Protein AF-A0A1S9PEH9-F1 (afdb_monomer_lite)

Structure (mmCIF, N/CA/C/O backbone):
data_AF-A0A1S9PEH9-F1
#
_entry.id   AF-A0A1S9PEH9-F1
#
loop_
_atom_site.group_PDB
_atom_site.id
_atom_site.type_symbol
_atom_site.label_atom_id
_atom_site.label_alt_id
_atom_site.label_comp_id
_atom_site.label_asym_id
_atom_site.label_entity_id
_atom_site.label_seq_id
_atom_site.pdbx_PDB_ins_code
_atom_site.Cartn_x
_atom_site.Cartn_y
_atom_site.Cartn_z
_atom_site.occupancy
_atom_site.B_iso_or_equiv
_atom_site.auth_seq_id
_atom_site.auth_comp_id
_atom_site.auth_asym_id
_atom_site.auth_atom_id
_atom_site.pdbx_PDB_model_num
ATOM 1 N N . MET A 1 1 ? -4.574 -11.386 -1.049 1.00 70.62 1 MET A N 1
ATOM 2 C CA . MET A 1 1 ? -3.327 -10.621 -1.245 1.00 70.62 1 MET A CA 1
ATOM 3 C C . MET A 1 1 ? -3.748 -9.312 -1.865 1.00 70.62 1 MET A C 1
ATOM 5 O O . MET A 1 1 ? -4.206 -9.324 -3.001 1.00 70.62 1 MET A O 1
ATOM 9 N N . GLU A 1 2 ? -3.696 -8.238 -1.086 1.00 91.12 2 GLU A N 1
ATOM 10 C CA . GLU A 1 2 ? -4.211 -6.932 -1.500 1.00 91.12 2 GLU A CA 1
ATOM 11 C C . GLU A 1 2 ? -3.233 -6.222 -2.440 1.00 91.12 2 GLU A C 1
ATOM 13 O O . GLU A 1 2 ? -2.012 -6.352 -2.300 1.00 91.12 2 GLU A O 1
ATOM 18 N N . THR A 1 3 ? -3.768 -5.471 -3.404 1.00 95.25 3 THR A N 1
ATOM 19 C CA . THR A 1 3 ? -2.984 -4.613 -4.300 1.00 95.25 3 THR A CA 1
ATOM 20 C C . THR A 1 3 ? -3.263 -3.151 -3.981 1.00 95.25 3 THR A C 1
ATOM 22 O O . THR A 1 3 ? -4.401 -2.696 -4.054 1.00 95.25 3 THR A O 1
ATOM 25 N N . ILE A 1 4 ? -2.211 -2.405 -3.661 1.00 95.44 4 ILE A N 1
ATOM 26 C CA . ILE A 1 4 ? -2.264 -0.978 -3.361 1.00 95.44 4 ILE A CA 1
ATOM 27 C C . ILE A 1 4 ? -1.641 -0.235 -4.537 1.00 95.44 4 ILE A C 1
ATOM 29 O O . ILE A 1 4 ? -0.478 -0.449 -4.882 1.00 95.44 4 ILE A O 1
ATOM 33 N N . THR A 1 5 ? -2.416 0.651 -5.158 1.00 96.50 5 THR A N 1
ATOM 34 C CA . THR A 1 5 ? -1.903 1.529 -6.213 1.00 96.50 5 THR A CA 1
ATOM 35 C C . THR A 1 5 ? -1.215 2.740 -5.593 1.00 96.50 5 THR A C 1
ATOM 37 O O . THR A 1 5 ? -1.794 3.421 -4.748 1.00 96.50 5 THR A O 1
ATOM 40 N N . VAL A 1 6 ? 0.013 3.021 -6.021 1.00 95.25 6 VAL A N 1
ATOM 41 C CA . VAL A 1 6 ? 0.840 4.118 -5.512 1.00 95.25 6 VAL A CA 1
ATOM 42 C C . VAL A 1 6 ? 1.339 5.002 -6.650 1.00 95.25 6 VAL A C 1
ATOM 44 O O . VAL A 1 6 ? 1.468 4.566 -7.792 1.00 95.25 6 VAL A O 1
ATOM 47 N N . ASN A 1 7 ? 1.634 6.264 -6.345 1.00 93.19 7 ASN A N 1
ATOM 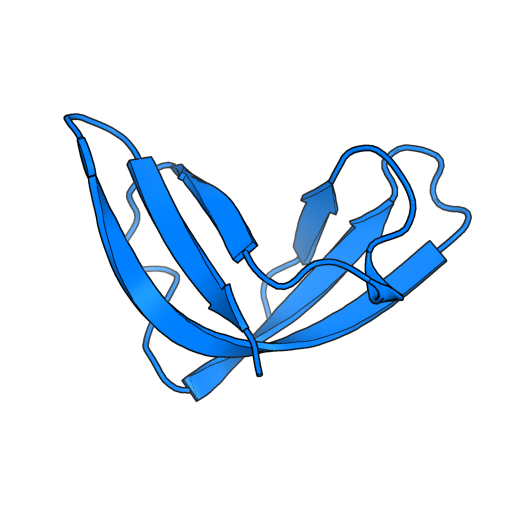48 C CA . ASN A 1 7 ? 2.226 7.177 -7.319 1.00 93.19 7 ASN A CA 1
ATOM 49 C C . ASN A 1 7 ? 3.753 7.029 -7.322 1.00 93.19 7 ASN A C 1
ATOM 51 O O . ASN A 1 7 ? 4.389 7.255 -6.293 1.00 93.19 7 ASN A O 1
ATOM 55 N N . GLY A 1 8 ? 4.333 6.718 -8.484 1.00 90.19 8 GLY A N 1
ATOM 56 C CA . GLY A 1 8 ? 5.778 6.545 -8.659 1.00 90.19 8 GLY A CA 1
ATOM 57 C C . GLY A 1 8 ? 6.253 5.106 -8.445 1.00 90.19 8 GLY A C 1
ATOM 58 O O . GLY A 1 8 ? 5.457 4.171 -8.416 1.00 90.19 8 GLY A O 1
ATOM 59 N N . ASP A 1 9 ? 7.569 4.932 -8.311 1.00 93.06 9 ASP A N 1
ATOM 60 C CA . ASP A 1 9 ? 8.191 3.612 -8.185 1.00 93.06 9 ASP A CA 1
ATOM 61 C C . ASP A 1 9 ? 7.957 3.002 -6.784 1.00 93.06 9 ASP A C 1
ATOM 63 O O . ASP A 1 9 ? 8.434 3.554 -5.784 1.00 93.06 9 ASP A O 1
ATOM 67 N N . PRO A 1 10 ? 7.264 1.852 -6.676 1.00 95.69 10 PRO A N 1
ATOM 68 C CA . PRO A 1 10 ? 6.962 1.232 -5.395 1.00 95.69 10 PRO A CA 1
ATOM 69 C C . PRO A 1 10 ? 8.170 0.542 -4.732 1.00 95.69 10 PRO A C 1
ATOM 71 O O . PRO A 1 10 ? 8.111 0.247 -3.537 1.00 95.69 10 PRO A O 1
ATOM 74 N N . HIS A 1 11 ? 9.274 0.282 -5.449 1.00 94.81 11 HIS A N 1
ATOM 75 C CA . HIS A 1 11 ? 10.433 -0.437 -4.892 1.00 94.81 11 HIS A CA 1
ATOM 76 C C . HIS A 1 11 ? 11.082 0.319 -3.725 1.00 94.81 11 HIS A C 1
ATOM 78 O O . HIS A 1 11 ? 11.439 -0.287 -2.712 1.00 94.81 11 HIS A O 1
ATOM 84 N N . GLY A 1 12 ? 11.181 1.646 -3.848 1.00 93.81 12 GLY A N 1
ATOM 85 C CA . GLY A 1 12 ? 11.773 2.526 -2.839 1.00 93.81 12 GLY A CA 1
ATOM 86 C C . GLY A 1 12 ? 10.830 2.933 -1.704 1.00 93.81 12 GLY A C 1
ATOM 87 O O . GLY A 1 12 ? 11.248 3.670 -0.814 1.00 93.81 12 GLY A O 1
ATOM 88 N N . MET A 1 13 ? 9.566 2.498 -1.719 1.00 94.12 13 MET A N 1
ATOM 89 C CA . MET A 1 13 ? 8.598 2.904 -0.701 1.00 94.12 13 MET A CA 1
ATOM 90 C C . MET A 1 13 ? 8.816 2.158 0.612 1.00 94.12 13 MET A C 1
ATOM 92 O O . MET A 1 13 ? 8.839 0.927 0.651 1.00 94.12 13 MET A O 1
ATOM 96 N N . THR A 1 14 ? 8.933 2.918 1.695 1.00 96.19 14 THR A N 1
ATOM 97 C CA . THR A 1 14 ? 9.019 2.409 3.071 1.00 96.19 14 THR A CA 1
ATOM 98 C C . THR A 1 14 ? 7.701 2.549 3.825 1.00 96.19 14 THR A C 1
ATOM 100 O O . THR A 1 14 ? 7.512 1.889 4.839 1.00 96.19 14 THR A O 1
ATOM 103 N N . ALA A 1 15 ? 6.776 3.379 3.333 1.00 95.94 15 ALA A N 1
ATOM 104 C CA . ALA A 1 15 ? 5.444 3.518 3.900 1.00 95.94 15 ALA A CA 1
ATOM 105 C C . ALA A 1 15 ? 4.419 3.991 2.860 1.00 95.94 15 ALA A C 1
ATOM 107 O O . ALA A 1 15 ? 4.772 4.688 1.904 1.00 95.94 15 ALA A O 1
ATOM 108 N N . VAL A 1 16 ? 3.148 3.639 3.063 1.00 95.88 16 VAL A N 1
ATOM 109 C CA . VAL A 1 16 ? 2.006 4.141 2.280 1.00 95.88 16 VAL A CA 1
ATOM 110 C C . VAL A 1 16 ? 0.806 4.431 3.174 1.00 95.88 16 VAL A C 1
ATOM 112 O O . VAL A 1 16 ? 0.561 3.746 4.163 1.00 95.88 16 VAL A O 1
ATOM 115 N N . TRP A 1 17 ? 0.015 5.425 2.779 1.00 95.56 17 TRP A N 1
ATOM 116 C CA . TRP A 1 17 ? -1.262 5.731 3.414 1.00 95.56 17 TRP A CA 1
ATOM 117 C C . TRP A 1 17 ? -2.396 4.994 2.709 1.00 95.56 17 TRP A C 1
ATOM 119 O O . TRP A 1 17 ? -2.573 5.153 1.500 1.00 95.56 17 TRP A O 1
ATOM 129 N N . VAL A 1 18 ? -3.203 4.255 3.463 1.00 95.12 18 VAL A N 1
ATOM 130 C CA . VAL A 1 18 ? -4.390 3.550 2.958 1.00 95.12 18 VAL A CA 1
ATOM 131 C C . VAL A 1 18 ? -5.625 3.912 3.787 1.00 95.12 18 VAL A C 1
ATOM 133 O O . VAL A 1 18 ? -5.484 4.336 4.935 1.00 95.12 18 VAL A O 1
ATOM 136 N N . PRO A 1 19 ? -6.845 3.772 3.244 1.00 95.75 19 PRO A N 1
ATOM 137 C CA . PRO A 1 19 ? -8.061 3.910 4.038 1.00 95.75 19 PRO A CA 1
ATOM 138 C C . PRO A 1 19 ? -8.096 2.912 5.199 1.00 95.75 19 PRO A C 1
ATOM 140 O O . PRO A 1 19 ? -7.673 1.759 5.044 1.00 95.75 19 PRO A O 1
ATOM 143 N N . LYS A 1 20 ? -8.641 3.337 6.345 1.00 95.06 20 LYS A N 1
ATOM 144 C CA . LYS A 1 20 ? -8.893 2.421 7.460 1.00 95.06 20 LYS A CA 1
ATOM 145 C C . LYS A 1 20 ? -9.799 1.280 7.015 1.00 95.06 20 LYS A C 1
ATOM 147 O O . LYS A 1 20 ? -10.851 1.491 6.418 1.00 95.06 20 LYS A O 1
ATOM 152 N N . SER A 1 21 ? -9.355 0.064 7.288 1.00 93.44 21 SER A N 1
ATOM 153 C CA . SER A 1 21 ? -10.073 -1.173 6.998 1.00 93.44 21 SER A CA 1
ATOM 154 C C . SER A 1 21 ? -9.504 -2.313 7.837 1.00 93.44 21 SER A C 1
ATOM 156 O O . SER A 1 21 ? -8.383 -2.204 8.339 1.00 93.44 21 SER A O 1
ATOM 158 N N . ASP A 1 22 ? -10.255 -3.409 7.926 1.00 91.19 22 ASP A N 1
ATOM 159 C CA . ASP A 1 22 ? -9.835 -4.661 8.572 1.00 91.19 22 ASP A CA 1
ATOM 160 C C . ASP A 1 22 ? -9.045 -5.575 7.609 1.00 91.19 22 ASP A C 1
ATOM 162 O O . ASP A 1 22 ? -8.923 -6.777 7.828 1.00 91.19 22 ASP A O 1
ATOM 166 N N . LEU A 1 23 ? -8.565 -5.027 6.486 1.00 92.06 23 LEU A N 1
ATOM 167 C CA . LEU A 1 23 ? -7.892 -5.784 5.423 1.00 92.06 23 LEU A CA 1
ATOM 168 C C . LEU A 1 23 ? -6.385 -5.925 5.639 1.00 92.06 23 LEU A C 1
ATOM 170 O O . LEU A 1 23 ? -5.766 -6.780 5.013 1.00 92.06 23 LEU A O 1
ATOM 174 N N . TYR A 1 24 ? -5.797 -5.072 6.477 1.00 94.00 24 TYR A N 1
ATOM 175 C CA . TYR A 1 24 ? -4.353 -4.977 6.647 1.00 94.00 24 TYR A CA 1
ATOM 176 C C . TYR A 1 24 ? -3.967 -5.306 8.079 1.00 94.00 24 TYR A C 1
ATOM 178 O O . TYR A 1 24 ? -4.424 -4.645 9.013 1.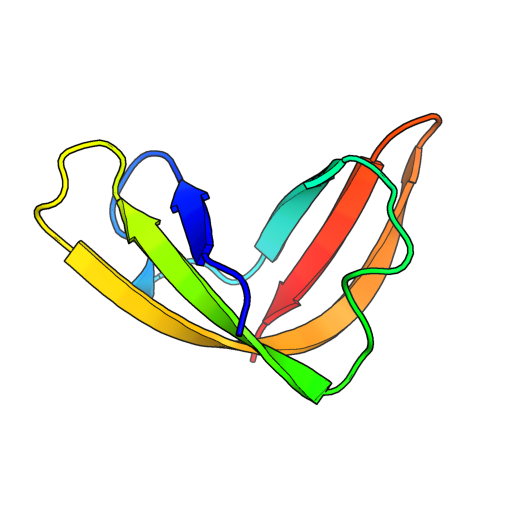00 94.00 24 TYR A O 1
ATOM 186 N N . HIS A 1 25 ? -3.079 -6.280 8.234 1.00 93.94 25 HIS A N 1
ATOM 187 C CA . HIS A 1 25 ? -2.485 -6.637 9.512 1.00 93.94 25 HIS A CA 1
ATOM 188 C C . HIS A 1 25 ? -0.962 -6.594 9.427 1.00 93.94 25 HIS A C 1
ATOM 190 O O . HIS A 1 25 ? -0.362 -6.655 8.349 1.00 93.94 25 HIS A O 1
ATOM 196 N N . ASP A 1 26 ? -0.326 -6.498 10.590 1.00 91.25 26 ASP A N 1
ATOM 197 C CA . ASP A 1 26 ? 1.119 -6.650 10.694 1.00 91.25 26 ASP A CA 1
ATOM 198 C C . ASP A 1 26 ? 1.536 -8.015 10.121 1.00 91.25 26 ASP A C 1
ATOM 200 O O . ASP A 1 26 ? 0.882 -9.033 10.353 1.00 91.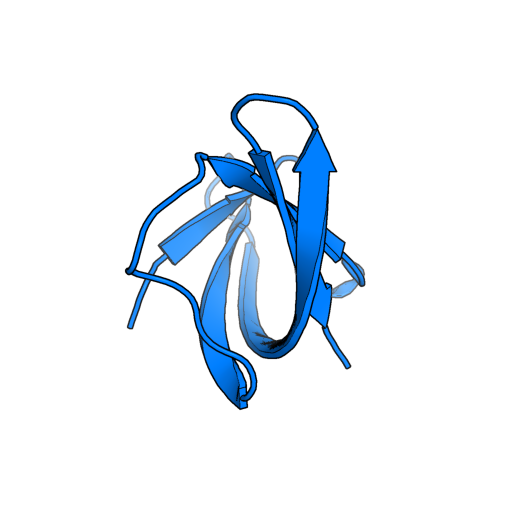25 26 ASP A O 1
ATOM 204 N N . HIS A 1 27 ? 2.642 -8.028 9.381 1.00 93.12 27 HIS A N 1
ATOM 205 C CA . HIS A 1 27 ? 3.199 -9.170 8.653 1.00 93.12 27 HIS A CA 1
ATOM 206 C C . HIS A 1 27 ? 2.400 -9.671 7.436 1.00 93.12 27 HIS A C 1
ATOM 208 O O . HIS A 1 27 ? 2.830 -10.639 6.804 1.00 93.12 27 HIS A O 1
ATOM 214 N N . ASP A 1 28 ? 1.312 -9.005 7.034 1.00 94.31 28 ASP A N 1
ATOM 215 C CA . ASP A 1 28 ? 0.640 -9.316 5.769 1.00 94.31 28 ASP A CA 1
ATOM 216 C C . ASP A 1 28 ? 1.496 -8.900 4.560 1.00 94.31 28 ASP A C 1
ATOM 218 O O . ASP A 1 28 ? 2.153 -7.855 4.551 1.00 94.31 28 ASP A O 1
ATOM 222 N N . SER A 1 29 ? 1.453 -9.703 3.493 1.00 95.06 29 SER A N 1
ATOM 2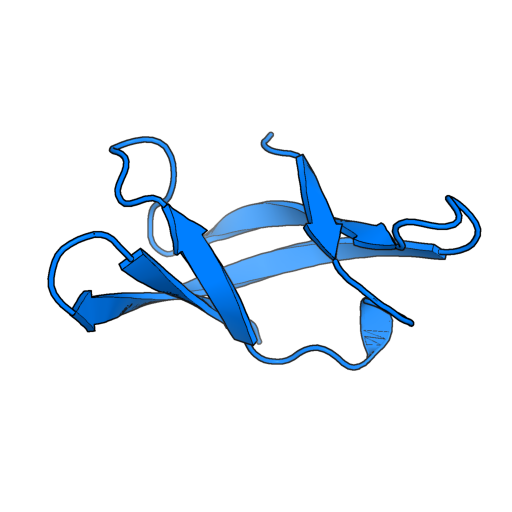23 C CA . SER A 1 29 ? 2.065 -9.352 2.209 1.00 95.06 29 SER A CA 1
ATOM 224 C C . SER A 1 29 ? 1.069 -8.618 1.311 1.00 95.06 29 SER A C 1
ATOM 226 O O . SER A 1 29 ? 0.003 -9.143 0.969 1.00 95.06 29 SER A O 1
ATOM 228 N N . VAL A 1 30 ? 1.461 -7.434 0.847 1.00 95.69 30 VAL A N 1
ATOM 229 C CA . VAL A 1 30 ? 0.708 -6.612 -0.107 1.00 95.69 30 VAL A CA 1
ATOM 230 C C . VAL A 1 30 ? 1.514 -6.399 -1.381 1.00 95.69 30 VAL A C 1
ATOM 232 O O . VAL A 1 30 ? 2.744 -6.355 -1.363 1.00 95.69 30 VAL A O 1
ATOM 235 N N . THR A 1 31 ? 0.826 -6.253 -2.508 1.00 97.00 31 THR A N 1
ATOM 236 C CA . THR A 1 31 ? 1.453 -5.822 -3.761 1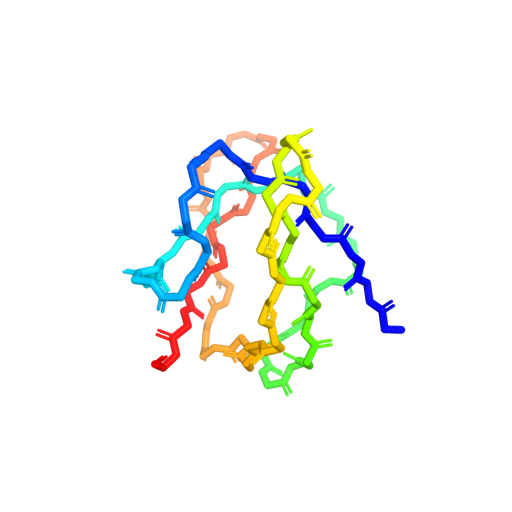.00 97.00 31 THR A CA 1
ATOM 237 C C . THR A 1 31 ? 1.314 -4.316 -3.883 1.00 97.00 31 THR A C 1
ATOM 239 O O . THR A 1 31 ? 0.201 -3.804 -3.953 1.00 97.00 31 THR A O 1
ATOM 242 N N . LEU A 1 32 ? 2.429 -3.600 -3.946 1.00 96.62 32 LEU A N 1
ATOM 243 C CA . LEU A 1 32 ? 2.438 -2.207 -4.361 1.00 96.62 32 LEU A CA 1
ATOM 244 C C . LEU A 1 32 ? 2.576 -2.149 -5.879 1.00 96.62 32 LEU A C 1
ATOM 246 O O . LEU A 1 32 ? 3.506 -2.732 -6.436 1.00 96.62 32 LEU A O 1
ATOM 250 N N . GLN A 1 33 ? 1.671 -1.441 -6.542 1.00 97.31 33 GLN A N 1
ATOM 251 C CA . GLN A 1 33 ? 1.683 -1.248 -7.988 1.00 97.31 33 GLN A CA 1
ATOM 252 C C . GLN A 1 33 ? 1.749 0.245 -8.310 1.00 97.31 33 GLN A C 1
ATOM 254 O O . GLN A 1 33 ? 0.958 1.027 -7.788 1.00 97.31 33 GLN A O 1
ATOM 259 N N . SER A 1 34 ? 2.676 0.642 -9.179 1.00 96.25 34 SER A N 1
ATOM 260 C CA . SER A 1 34 ? 2.719 2.007 -9.704 1.00 96.25 34 SER A CA 1
ATOM 261 C C . SER A 1 34 ? 1.448 2.306 -10.501 1.00 96.25 34 SER A C 1
ATOM 263 O O . SER A 1 34 ? 0.973 1.462 -11.261 1.00 96.25 34 SER A O 1
ATOM 265 N N . ALA A 1 35 ? 0.910 3.515 -10.365 1.00 94.31 35 ALA A N 1
ATOM 266 C CA . ALA A 1 35 ? -0.298 3.962 -11.059 1.00 94.31 35 ALA A CA 1
ATOM 267 C C . ALA A 1 35 ? -0.189 3.917 -12.597 1.00 94.31 35 ALA A C 1
ATOM 269 O O . ALA A 1 35 ? -1.202 3.786 -13.279 1.00 94.31 35 ALA A O 1
ATOM 270 N N . ASP A 1 36 ? 1.025 3.999 -13.147 1.00 92.62 36 ASP A N 1
ATOM 271 C CA . ASP A 1 36 ? 1.294 3.837 -14.585 1.00 92.62 36 ASP A CA 1
ATOM 272 C C . ASP A 1 36 ? 1.387 2.365 -15.034 1.00 92.62 36 ASP A C 1
ATOM 274 O O . ASP A 1 36 ? 1.514 2.084 -16.226 1.00 92.62 36 ASP A O 1
ATOM 278 N N . GLY A 1 37 ? 1.328 1.421 -14.090 1.00 91.38 37 GLY A N 1
ATOM 279 C CA . GLY A 1 37 ? 1.459 -0.013 -14.324 1.00 91.38 37 GLY A CA 1
ATOM 280 C C . GLY A 1 37 ? 2.872 -0.482 -14.685 1.00 91.38 37 GLY A C 1
ATOM 281 O O . GLY A 1 37 ? 3.049 -1.672 -14.941 1.00 91.38 37 GLY A O 1
ATOM 282 N N . ALA A 1 38 ? 3.877 0.400 -14.701 1.00 92.19 38 ALA A N 1
ATOM 283 C CA . ALA A 1 38 ? 5.234 0.066 -15.140 1.00 92.19 38 ALA A CA 1
ATOM 284 C C . ALA A 1 38 ? 6.015 -0.760 -14.107 1.00 92.19 38 ALA A C 1
ATOM 286 O O . ALA A 1 38 ? 6.903 -1.535 -14.466 1.00 92.19 38 ALA A O 1
ATOM 287 N N . HIS A 1 39 ? 5.678 -0.608 -12.825 1.00 94.88 39 HIS A N 1
ATOM 288 C CA . HIS A 1 39 ? 6.403 -1.219 -11.716 1.00 94.88 39 HIS A CA 1
ATOM 289 C C . HIS A 1 39 ? 5.451 -1.828 -10.689 1.00 94.88 39 HIS A C 1
ATOM 291 O O . HIS A 1 39 ? 4.403 -1.263 -10.375 1.00 94.88 39 HIS A O 1
ATOM 297 N N . SER A 1 40 ? 5.846 -2.967 -10.124 1.00 96.56 40 SER A N 1
ATOM 298 C CA . SER A 1 40 ? 5.155 -3.600 -9.003 1.00 96.56 40 SER A CA 1
ATOM 299 C C . SER A 1 40 ? 6.144 -4.326 -8.101 1.00 96.56 40 SER A C 1
ATOM 301 O O . SER A 1 40 ? 7.078 -4.947 -8.607 1.00 96.56 40 SER A O 1
ATOM 303 N N . VAL A 1 41 ? 5.906 -4.319 -6.793 1.00 97.00 41 VAL A N 1
ATOM 304 C CA . VAL A 1 41 ? 6.707 -5.063 -5.814 1.00 97.00 41 VAL A CA 1
ATOM 305 C C . VAL A 1 41 ? 5.806 -5.625 -4.719 1.00 97.00 41 VAL A C 1
ATOM 307 O O . VAL A 1 41 ? 4.836 -4.988 -4.316 1.00 97.00 41 VAL A O 1
ATOM 310 N N . VAL A 1 42 ? 6.123 -6.822 -4.230 1.00 96.94 42 VAL A N 1
ATOM 311 C CA . VAL A 1 42 ? 5.479 -7.383 -3.037 1.00 96.94 42 VAL A CA 1
ATOM 312 C C . VAL A 1 42 ? 6.260 -6.918 -1.814 1.00 96.94 42 VAL A C 1
ATOM 314 O O . VAL A 1 42 ? 7.477 -7.094 -1.762 1.00 96.94 42 VAL A O 1
ATOM 317 N N . LYS A 1 43 ? 5.569 -6.329 -0.839 1.00 95.38 43 LYS A N 1
ATOM 318 C CA . LYS A 1 43 ? 6.145 -5.903 0.438 1.00 95.38 43 LYS A CA 1
ATOM 319 C C . LYS A 1 43 ? 5.376 -6.514 1.597 1.00 95.38 43 LYS A C 1
ATOM 321 O O . LYS A 1 43 ? 4.164 -6.702 1.517 1.00 95.38 43 LYS A O 1
ATOM 326 N N . ASN A 1 44 ? 6.100 -6.805 2.670 1.00 96.31 44 ASN A N 1
ATOM 327 C CA . ASN A 1 44 ? 5.511 -7.238 3.927 1.00 96.31 44 ASN A CA 1
ATOM 328 C C . ASN A 1 44 ? 5.273 -6.012 4.796 1.00 96.31 44 ASN A C 1
ATOM 330 O O . ASN A 1 44 ? 6.172 -5.183 4.958 1.00 96.31 44 ASN A O 1
ATOM 334 N N . ILE A 1 45 ? 4.067 -5.898 5.338 1.00 96.44 45 ILE A N 1
ATOM 335 C CA . ILE A 1 45 ? 3.734 -4.867 6.310 1.00 96.44 45 ILE A CA 1
ATOM 336 C C . ILE A 1 45 ? 4.543 -5.159 7.575 1.00 96.44 45 ILE A C 1
ATOM 338 O O . ILE A 1 45 ? 4.345 -6.175 8.231 1.00 96.44 45 ILE A O 1
ATOM 342 N N . PHE A 1 46 ? 5.469 -4.271 7.911 1.00 96.50 46 PHE A N 1
ATOM 343 C CA . PHE A 1 46 ? 6.191 -4.297 9.176 1.00 96.50 46 PHE A CA 1
ATOM 344 C C . PHE A 1 46 ? 5.279 -3.862 10.325 1.00 96.50 46 PHE A C 1
ATOM 346 O O . PHE A 1 46 ? 5.303 -4.453 11.402 1.00 96.50 46 PHE A O 1
ATOM 353 N N . ARG A 1 47 ? 4.484 -2.811 10.091 1.00 95.88 47 ARG A N 1
ATOM 354 C CA . ARG A 1 47 ? 3.572 -2.250 11.086 1.00 95.88 47 ARG A CA 1
ATOM 355 C C . ARG A 1 47 ? 2.443 -1.453 10.440 1.00 95.88 47 ARG A C 1
ATOM 357 O O . ARG A 1 47 ? 2.692 -0.667 9.526 1.00 95.88 47 ARG A O 1
ATOM 364 N N . VAL A 1 48 ? 1.239 -1.576 10.988 1.00 96.06 48 VAL A N 1
ATOM 365 C CA . VAL A 1 48 ? 0.105 -0.677 10.740 1.00 96.06 48 VAL A CA 1
ATOM 366 C C . VAL A 1 48 ? 0.043 0.389 11.841 1.00 96.06 48 VAL A C 1
ATOM 368 O O . VAL A 1 48 ? 0.015 0.079 13.034 1.00 96.06 48 VAL A O 1
ATOM 371 N N . VAL A 1 49 ? 0.044 1.669 11.464 1.00 96.56 49 VAL A N 1
ATOM 372 C CA . VAL A 1 49 ? -0.009 2.810 12.398 1.00 96.56 49 VAL A CA 1
ATOM 373 C C . VAL A 1 49 ? -1.267 3.638 12.152 1.00 96.56 49 VAL A C 1
ATOM 375 O O . VAL A 1 49 ? -1.661 3.848 11.005 1.00 96.56 49 VAL A O 1
ATOM 378 N N . ASP A 1 50 ? -1.894 4.132 13.225 1.00 94.81 50 ASP A N 1
ATOM 379 C CA . ASP A 1 50 ? -3.010 5.078 13.120 1.00 94.81 50 ASP A CA 1
ATOM 380 C C . ASP A 1 50 ? -2.548 6.405 12.500 1.00 94.81 50 ASP A C 1
ATOM 382 O O . ASP A 1 50 ? -1.739 7.133 13.077 1.00 94.81 50 ASP A O 1
ATOM 386 N N . GLY A 1 51 ? -3.067 6.692 11.306 1.00 90.56 51 GLY A N 1
ATOM 387 C CA . GLY A 1 51 ? -2.757 7.862 10.495 1.00 90.56 51 GLY A CA 1
ATOM 388 C C . GLY A 1 51 ? -3.633 9.079 10.713 1.00 90.56 51 GLY A C 1
ATOM 389 O O . GLY A 1 51 ? -3.484 10.067 9.991 1.00 90.56 51 GLY A O 1
ATOM 390 N N . GLY A 1 52 ? -4.586 8.999 11.638 1.00 91.25 52 GLY A N 1
ATOM 391 C CA . GLY A 1 52 ? -5.642 9.988 11.814 1.00 91.25 52 GLY A CA 1
ATOM 392 C C . GLY A 1 52 ? -7.017 9.395 11.527 1.00 91.25 52 GLY A C 1
ATOM 393 O O . GLY A 1 52 ? -7.190 8.182 11.506 1.00 91.25 52 GLY A O 1
ATOM 394 N N . GLU A 1 53 ? -8.013 10.255 11.323 1.00 89.19 53 GLU A N 1
ATOM 395 C CA . GLU A 1 53 ? -9.434 9.876 11.385 1.00 89.19 53 GLU A CA 1
ATOM 396 C C . GLU A 1 53 ? -9.776 8.655 10.507 1.00 89.19 53 GLU A C 1
ATOM 398 O O . GLU A 1 53 ? -10.256 7.655 11.039 1.00 89.19 53 GLU A O 1
ATOM 403 N N . ASP A 1 54 ? -9.357 8.660 9.234 1.00 94.62 54 ASP A N 1
ATOM 404 C CA . ASP A 1 54 ? -9.773 7.655 8.237 1.00 94.62 54 ASP A CA 1
ATOM 405 C C . ASP A 1 54 ? -8.624 6.906 7.545 1.00 94.62 54 ASP A C 1
ATOM 407 O O . ASP A 1 54 ? -8.837 6.239 6.526 1.00 94.62 54 ASP A O 1
ATOM 411 N N . LYS A 1 55 ? -7.385 7.015 8.044 1.00 96.31 55 LYS A N 1
ATOM 412 C CA . LYS A 1 55 ? -6.218 6.407 7.379 1.00 96.31 55 LYS A CA 1
ATOM 413 C C . LYS A 1 55 ? -5.380 5.516 8.286 1.00 96.31 55 LYS A C 1
ATOM 415 O O . LYS A 1 55 ? -5.167 5.827 9.454 1.00 96.31 55 LYS A O 1
ATOM 420 N N . TRP A 1 56 ? -4.852 4.449 7.698 1.00 96.38 56 TRP A N 1
ATOM 421 C CA . TRP A 1 56 ? -3.719 3.692 8.215 1.00 96.38 56 TRP A CA 1
ATOM 422 C C . TRP A 1 56 ? -2.439 4.103 7.482 1.00 96.38 56 TRP A C 1
ATOM 424 O O . TRP A 1 56 ? -2.465 4.335 6.271 1.00 96.38 56 TRP A O 1
ATOM 434 N N . GLU A 1 57 ? -1.318 4.157 8.198 1.00 96.94 57 GLU A N 1
ATOM 435 C CA . GLU A 1 57 ? 0.019 4.088 7.603 1.00 96.94 57 GLU A CA 1
ATOM 436 C C . GLU A 1 57 ? 0.468 2.627 7.605 1.00 96.94 57 GLU A C 1
ATOM 438 O O . GLU A 1 57 ? 0.588 2.021 8.669 1.00 96.94 57 GLU A O 1
ATOM 443 N N . LEU A 1 58 ? 0.725 2.057 6.432 1.00 96.81 58 LEU A N 1
ATOM 444 C CA . LEU A 1 58 ? 1.388 0.764 6.313 1.00 96.81 58 LEU A CA 1
ATOM 445 C C . LEU A 1 58 ? 2.879 1.026 6.161 1.00 96.81 58 LEU A C 1
ATOM 447 O O . LEU A 1 58 ? 3.289 1.620 5.165 1.00 96.81 58 LEU A O 1
ATOM 451 N N . GLN A 1 59 ? 3.674 0.603 7.135 1.00 97.00 59 GLN A N 1
ATOM 452 C CA . GLN A 1 59 ? 5.130 0.670 7.0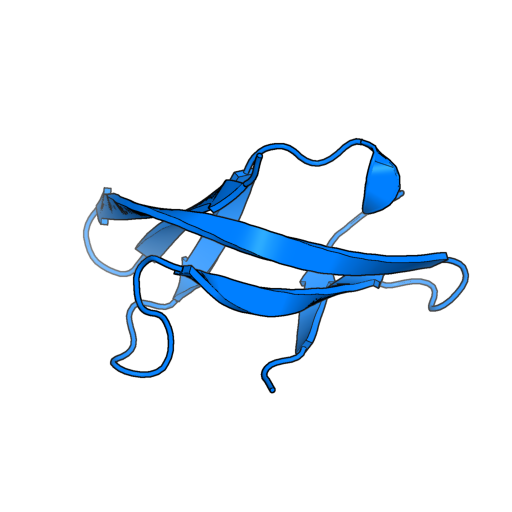79 1.00 97.00 59 GLN A CA 1
ATOM 453 C C . GLN A 1 59 ? 5.673 -0.674 6.596 1.00 97.00 59 GLN A C 1
ATOM 455 O O . GLN A 1 59 ? 5.153 -1.722 6.974 1.00 97.00 59 GLN A O 1
ATOM 460 N N . PHE A 1 60 ? 6.708 -0.648 5.765 1.00 95.19 60 PHE A N 1
ATOM 461 C CA . PHE A 1 60 ? 7.333 -1.823 5.162 1.00 95.19 60 PHE A CA 1
ATOM 462 C C . PHE A 1 60 ? 8.793 -1.946 5.600 1.00 95.19 60 PHE A C 1
ATOM 464 O O . PHE A 1 60 ? 9.432 -0.934 5.898 1.00 95.19 60 PHE A O 1
ATOM 471 N N . GLU A 1 61 ? 9.305 -3.179 5.605 1.00 81.38 61 GLU A N 1
ATOM 472 C CA . GLU A 1 61 ? 10.748 -3.456 5.724 1.00 81.38 61 GLU A CA 1
ATOM 473 C C . GLU A 1 61 ? 11.553 -2.943 4.514 1.00 81.38 61 GLU A C 1
ATOM 475 O O . GLU A 1 61 ? 11.018 -2.927 3.370 1.00 81.38 61 GLU A O 1
#

Sequence (61 aa):
METITVNGDPHGMTAVWVPKSDLYHDHDSVTLQSADGAHSVVKNIFRVVDGGEDKWELQFE

pLDDT: mean 94.09, std 3.99, range [70.62, 97.31]

Organism: NCBI:txid1792845

Secondary structure (DSSP, 8-state):
--EEEESS-GGG-SEEEEE--TT--TT-EEEEEETTSS-EEEEEEEEEEE-STTEEEEEE-

Foldseek 3Di:
DAEDEDADAPPPDQKDKDWDDPPDDQQDWYWYAYPVRPYIDIFGQNDWDDPPDTIIMGGTD

Radius of gyration: 10.79 Å; chains: 1; bounding box: 22×21×28 Å